Protein AF-A0A1F6RBP4-F1 (afdb_monomer)

Radius of gyration: 19.05 Å; Cα contacts (8 Å, |Δi|>4): 32; chains: 1; bounding box: 45×15×52 Å

Nearest PDB structures (foldseek):
  6dkm-assembly2_D  TM=9.066E-01  e=3.978E-01  synthetic construct
  5ofa-assembly1_B  TM=8.206E-01  e=9.011E+00  Homo sapiens
  6z6f-assembly1_C  TM=7.547E-01  e=9.011E+00  Saccharomyces cerevisiae S288C
  8qhx-assembly1_D  TM=5.318E-01  e=6.050E+00  Synechocystis sp. PCC 6803

Foldseek 3Di:
DVVVVVVVVVVLVVVLVVLVVVLVVLVVLLVVLVVVLVVLVPDDDDPVSVVSNVVSVVVNVVSVVVNVVSVVVSVVSVVVVVD

pLDDT: mean 85.0, std 10.77, range [54.06, 95.25]

Solvent-accessible surface area (backbone atoms only — not comparable to full-atom values): 4577 Å² total; per-residue (Å²): 112,65,71,60,54,54,51,49,54,53,51,54,50,54,51,46,54,52,44,51,53,51,42,51,53,37,51,52,49,43,52,53,42,50,55,50,39,54,59,49,73,77,62,85,86,60,72,69,51,56,56,52,42,53,51,36,52,56,49,41,55,52,40,52,54,54,37,52,61,39,51,54,50,46,53,49,56,56,47,69,73,74,111

Structure (mmCIF, N/CA/C/O backbone):
data_AF-A0A1F6RBP4-F1
#
_entry.id   AF-A0A1F6RBP4-F1
#
loop_
_atom_site.group_PDB
_atom_site.id
_atom_site.type_symbol
_atom_site.label_atom_id
_atom_site.label_alt_id
_atom_site.label_comp_id
_atom_site.label_asym_id
_atom_site.label_entity_id
_atom_site.label_seq_id
_atom_site.pdbx_PDB_ins_code
_atom_site.Cartn_x
_atom_site.Cartn_y
_atom_site.Cartn_z
_atom_site.occupancy
_atom_site.B_iso_or_equiv
_atom_site.auth_seq_id
_atom_site.auth_comp_id
_atom_site.auth_asym_id
_atom_site.auth_atom_id
_atom_site.pdbx_PDB_model_num
ATOM 1 N N . MET A 1 1 ? -29.152 5.100 26.855 1.00 57.81 1 MET A N 1
ATOM 2 C CA . MET A 1 1 ? -27.774 5.517 26.507 1.00 57.81 1 MET A CA 1
ATOM 3 C C . MET A 1 1 ? -26.948 4.355 25.964 1.00 57.81 1 MET A C 1
ATOM 5 O O . MET A 1 1 ? -26.391 4.516 24.889 1.00 57.81 1 MET A O 1
ATOM 9 N N . GLU A 1 2 ? -26.934 3.184 26.612 1.00 60.09 2 GLU A N 1
ATOM 10 C CA . GLU A 1 2 ? -26.142 2.006 26.188 1.00 60.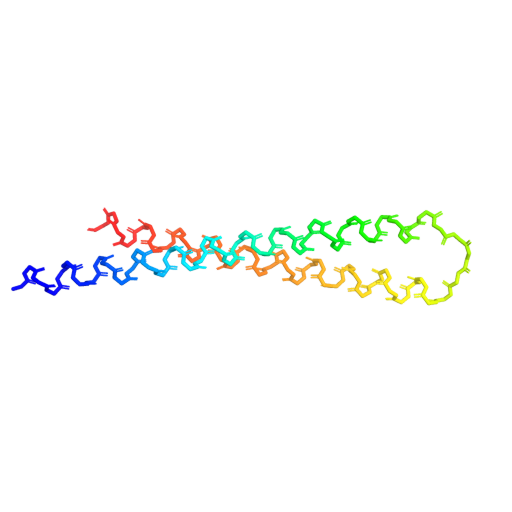09 2 GLU A CA 1
ATOM 11 C C . GLU A 1 2 ? -26.302 1.607 24.710 1.00 60.09 2 GLU A C 1
ATOM 13 O O . GLU A 1 2 ? -25.306 1.383 24.034 1.00 60.09 2 GLU A O 1
ATOM 18 N N . ILE A 1 3 ? -27.528 1.597 24.167 1.00 63.66 3 ILE A N 1
ATOM 19 C CA . ILE A 1 3 ? -27.777 1.253 22.751 1.00 63.66 3 ILE A CA 1
ATOM 20 C C . ILE A 1 3 ? -26.976 2.158 21.796 1.00 63.66 3 ILE A C 1
ATOM 22 O O . ILE A 1 3 ? -26.441 1.678 20.800 1.00 63.66 3 ILE A O 1
ATOM 26 N N . LEU A 1 4 ? -26.842 3.452 22.112 1.00 61.47 4 LEU A N 1
ATOM 27 C CA . LEU A 1 4 ? -26.086 4.400 21.288 1.00 61.47 4 LEU A CA 1
ATOM 28 C C . LEU A 1 4 ? -24.575 4.119 21.350 1.00 61.47 4 LEU A C 1
ATOM 30 O O . LEU A 1 4 ? -23.890 4.202 20.335 1.00 61.47 4 LEU A O 1
ATOM 34 N N . PHE A 1 5 ? -24.073 3.741 22.528 1.00 64.69 5 PHE A N 1
ATOM 35 C CA . PHE A 1 5 ? -22.675 3.367 22.749 1.00 64.69 5 PHE A CA 1
ATOM 36 C C . PHE A 1 5 ? -22.308 2.069 22.006 1.00 64.69 5 PHE A C 1
ATOM 38 O O . PHE A 1 5 ? -21.298 2.022 21.305 1.00 64.69 5 PHE A O 1
ATOM 45 N N . ILE A 1 6 ? -23.173 1.051 22.075 1.00 68.50 6 ILE A N 1
ATOM 46 C CA . ILE A 1 6 ? -23.012 -0.229 21.364 1.00 68.50 6 ILE A CA 1
ATOM 47 C C . ILE A 1 6 ? -23.040 -0.017 19.842 1.00 68.50 6 ILE A C 1
ATOM 49 O O . ILE A 1 6 ? -22.191 -0.552 19.125 1.00 68.50 6 ILE A O 1
ATOM 53 N N . LEU A 1 7 ? -23.974 0.801 19.339 1.00 63.25 7 LEU A N 1
ATOM 54 C CA . LEU A 1 7 ? -24.026 1.164 17.920 1.00 63.25 7 LEU A CA 1
ATOM 55 C C . LEU A 1 7 ? -22.740 1.872 17.477 1.00 63.25 7 LEU A C 1
ATOM 57 O O . LEU A 1 7 ? -22.184 1.504 16.441 1.00 63.25 7 LEU A O 1
ATOM 61 N N . ASN A 1 8 ? -22.224 2.811 18.276 1.00 73.00 8 ASN A N 1
ATOM 62 C CA . ASN A 1 8 ? -20.992 3.530 17.958 1.00 73.00 8 ASN A CA 1
ATOM 63 C C . ASN A 1 8 ? -19.773 2.588 17.906 1.00 73.00 8 ASN A C 1
ATOM 65 O O . ASN A 1 8 ? -19.056 2.574 16.907 1.00 73.00 8 ASN A O 1
ATOM 69 N N . GLN A 1 9 ? -19.594 1.706 18.900 1.00 76.69 9 GLN A N 1
ATOM 70 C CA . GLN A 1 9 ? -18.538 0.681 18.860 1.00 76.69 9 GLN A CA 1
ATOM 71 C C . GLN A 1 9 ? -18.651 -0.233 17.628 1.00 76.69 9 GLN A C 1
ATOM 73 O O . GLN A 1 9 ? -17.639 -0.563 17.006 1.00 76.69 9 GLN A O 1
ATOM 78 N N . SER A 1 10 ? -19.870 -0.625 17.238 1.00 79.25 10 SER A N 1
ATOM 79 C CA . SER A 1 10 ? -20.085 -1.464 16.051 1.00 79.25 10 SER A CA 1
ATOM 80 C C . SER A 1 10 ? -19.706 -0.752 14.742 1.00 79.25 10 SER A C 1
ATOM 82 O O . SER A 1 10 ? -19.152 -1.383 13.838 1.00 79.25 10 SER A O 1
ATOM 84 N N . ALA A 1 11 ? -19.942 0.562 14.658 1.00 79.88 11 ALA A N 1
ATOM 85 C CA . ALA A 1 11 ? -19.579 1.383 13.508 1.00 79.88 11 ALA A CA 1
ATOM 86 C C . ALA A 1 11 ? -18.056 1.553 13.400 1.00 79.88 11 ALA A C 1
ATOM 88 O O . ALA A 1 11 ? -17.490 1.254 12.347 1.00 79.88 11 ALA A O 1
ATOM 89 N N . VAL A 1 12 ? -17.387 1.924 14.499 1.00 81.56 12 VAL A N 1
ATOM 90 C CA . VAL A 1 12 ? -15.921 2.084 14.538 1.00 81.56 12 VAL A CA 1
ATOM 91 C C . VAL A 1 12 ? -15.215 0.766 14.211 1.00 81.56 12 VAL A C 1
ATOM 93 O O . VAL A 1 12 ? -14.286 0.749 13.405 1.00 81.56 12 VAL A O 1
ATOM 96 N N . LYS A 1 13 ? -15.690 -0.368 14.748 1.00 84.56 13 LYS A N 1
ATOM 97 C CA . LYS A 1 13 ? -15.136 -1.689 14.412 1.00 84.56 13 LYS A CA 1
ATOM 98 C C . LYS A 1 13 ? -15.233 -1.986 12.910 1.00 84.56 13 LYS A C 1
ATOM 100 O O . LYS A 1 13 ? -14.244 -2.393 12.307 1.00 84.56 13 LYS A O 1
ATOM 105 N N . LYS A 1 14 ? -16.390 -1.724 12.294 1.00 87.81 14 LYS A N 1
ATOM 106 C CA . LYS A 1 14 ? -16.597 -1.909 10.848 1.00 87.81 14 LYS A CA 1
ATOM 107 C C . LYS A 1 14 ? -15.694 -0.995 10.008 1.00 87.81 14 LYS A C 1
ATOM 109 O O . LYS A 1 14 ? -15.259 -1.391 8.927 1.00 87.81 14 LYS A O 1
A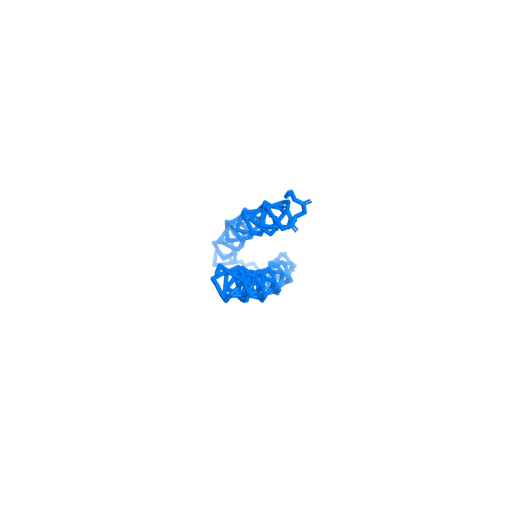TOM 114 N N . GLU A 1 15 ? -15.397 0.213 10.484 1.00 87.69 15 GLU A N 1
ATOM 115 C CA . GLU A 1 15 ? -14.449 1.113 9.822 1.00 87.69 15 GLU A CA 1
ATOM 116 C C . GLU A 1 15 ? -12.998 0.618 9.939 1.00 87.69 15 GLU A C 1
ATOM 118 O O . GLU A 1 15 ? -12.282 0.604 8.936 1.00 87.69 15 GLU A O 1
ATOM 123 N N . ILE A 1 16 ? -12.591 0.101 11.103 1.00 87.25 16 ILE A N 1
ATOM 124 C CA . ILE A 1 16 ? -11.288 -0.559 11.287 1.00 87.25 16 ILE A CA 1
ATOM 125 C C . ILE A 1 16 ? -11.155 -1.779 10.361 1.00 87.25 16 ILE A C 1
ATOM 127 O O . ILE A 1 16 ? -10.147 -1.894 9.663 1.00 87.25 16 ILE A O 1
ATOM 131 N N . ASP A 1 17 ? -12.170 -2.645 10.274 1.00 90.06 17 ASP A N 1
ATOM 132 C CA . ASP A 1 17 ? -12.167 -3.811 9.374 1.00 90.06 17 ASP A CA 1
ATOM 133 C C . ASP A 1 17 ? -12.017 -3.387 7.894 1.00 90.06 17 ASP A C 1
ATOM 135 O O . ASP A 1 17 ? -11.220 -3.958 7.140 1.00 90.06 17 ASP A O 1
ATOM 139 N N . ASN A 1 18 ? -12.711 -2.321 7.475 1.00 93.00 18 ASN A N 1
ATOM 140 C CA . ASN A 1 18 ? -12.559 -1.730 6.139 1.00 93.00 18 ASN A CA 1
ATOM 141 C C . ASN A 1 18 ? -11.143 -1.177 5.895 1.00 93.00 18 ASN A C 1
ATOM 143 O O . ASN A 1 18 ? -10.587 -1.356 4.806 1.00 93.00 18 ASN A O 1
ATOM 147 N N . LEU A 1 19 ? -10.542 -0.514 6.886 1.00 91.50 19 LEU A N 1
ATOM 148 C CA . LEU A 1 19 ? -9.178 0.008 6.793 1.00 91.50 19 LEU A CA 1
ATOM 149 C C . LEU A 1 19 ? -8.134 -1.118 6.756 1.00 91.50 19 LEU A C 1
ATOM 151 O O . LEU A 1 19 ? -7.182 -1.019 5.984 1.00 91.50 19 LEU A O 1
ATOM 155 N N . ILE A 1 20 ? -8.326 -2.214 7.495 1.00 91.88 20 ILE A N 1
ATOM 156 C CA . ILE A 1 20 ? -7.465 -3.408 7.435 1.00 91.88 20 ILE A CA 1
ATOM 157 C C . ILE A 1 20 ? -7.517 -4.043 6.039 1.00 91.88 20 ILE A C 1
ATOM 159 O O . ILE A 1 20 ? -6.467 -4.331 5.458 1.00 91.88 20 ILE A O 1
ATOM 163 N N . ASN A 1 21 ? -8.710 -4.187 5.452 1.00 94.38 21 ASN A N 1
ATOM 164 C CA . ASN A 1 21 ? -8.864 -4.659 4.072 1.00 94.38 21 ASN A CA 1
ATOM 165 C C . ASN A 1 21 ? -8.166 -3.721 3.073 1.00 94.38 21 ASN A C 1
ATOM 167 O O . ASN A 1 21 ? -7.437 -4.174 2.188 1.00 94.38 21 ASN A O 1
ATOM 171 N N . LYS A 1 22 ? -8.307 -2.401 3.250 1.00 93.50 22 LYS A N 1
ATOM 172 C CA . LYS A 1 22 ? -7.609 -1.403 2.429 1.00 93.50 22 LYS A CA 1
ATOM 173 C C . LYS A 1 22 ? -6.084 -1.500 2.570 1.00 93.50 22 LYS A C 1
ATOM 175 O O . LYS A 1 22 ? -5.393 -1.448 1.557 1.00 93.50 22 LYS A O 1
ATOM 180 N N . ARG A 1 23 ? -5.561 -1.692 3.788 1.00 93.88 23 ARG A N 1
ATOM 181 C CA . ARG A 1 23 ? -4.130 -1.917 4.069 1.00 93.88 23 ARG A CA 1
ATOM 182 C C . ARG A 1 23 ? -3.612 -3.157 3.337 1.00 93.88 23 ARG A C 1
ATOM 184 O O . ARG A 1 23 ? -2.574 -3.085 2.689 1.00 93.88 23 ARG A O 1
ATOM 191 N N . SER A 1 24 ? -4.357 -4.263 3.401 1.00 94.56 24 SER A N 1
ATOM 192 C CA . SER A 1 24 ? -4.024 -5.515 2.707 1.00 94.56 24 SER A CA 1
ATOM 193 C C . SER A 1 24 ? -3.922 -5.310 1.191 1.00 94.56 24 SER A C 1
ATOM 195 O O . SER A 1 24 ? -2.891 -5.607 0.594 1.00 94.56 24 SER A O 1
ATOM 197 N N . ASN A 1 25 ? -4.931 -4.676 0.583 1.00 94.50 25 ASN A N 1
ATOM 198 C CA . ASN A 1 25 ? -4.942 -4.389 -0.854 1.00 94.50 25 ASN A CA 1
ATOM 199 C C . ASN A 1 25 ? -3.783 -3.468 -1.283 1.00 94.50 25 ASN A C 1
ATOM 201 O O . ASN A 1 25 ? -3.179 -3.683 -2.333 1.00 94.50 25 ASN A O 1
ATOM 205 N N . LEU A 1 26 ? -3.444 -2.460 -0.470 1.00 93.19 26 LEU A N 1
ATOM 206 C CA . LEU A 1 26 ? -2.302 -1.573 -0.720 1.00 93.19 26 LEU A CA 1
ATOM 207 C C . LEU A 1 26 ? -0.966 -2.329 -0.658 1.00 93.19 26 LEU A C 1
ATOM 209 O O . LEU A 1 26 ? -0.138 -2.154 -1.549 1.00 93.19 26 LEU A O 1
ATOM 213 N N . LEU A 1 27 ? -0.776 -3.213 0.329 1.00 93.88 27 LEU A N 1
ATOM 214 C CA . LEU A 1 27 ? 0.396 -4.095 0.408 1.00 93.88 27 LEU A CA 1
ATOM 215 C C . LEU A 1 27 ? 0.499 -5.022 -0.811 1.00 93.88 27 LEU A C 1
ATOM 217 O O . LEU A 1 27 ? 1.576 -5.146 -1.392 1.00 93.88 27 LEU A O 1
ATOM 221 N N . THR A 1 28 ? -0.611 -5.624 -1.249 1.00 95.12 28 THR A N 1
ATOM 222 C CA . THR A 1 28 ? -0.640 -6.455 -2.462 1.00 95.12 28 THR A CA 1
ATOM 223 C C . THR A 1 28 ? -0.215 -5.659 -3.699 1.00 95.12 28 THR A C 1
ATOM 225 O O . THR A 1 28 ? 0.623 -6.133 -4.465 1.00 95.12 28 THR A O 1
ATOM 228 N N . LEU A 1 29 ? -0.720 -4.433 -3.875 1.00 93.38 29 LEU A N 1
ATOM 229 C CA . LEU A 1 29 ? -0.325 -3.557 -4.985 1.00 93.38 29 LEU A CA 1
ATOM 230 C C . LEU A 1 29 ? 1.161 -3.178 -4.927 1.00 93.38 29 LEU A C 1
ATOM 232 O O . LEU A 1 29 ? 1.837 -3.236 -5.951 1.00 93.38 29 LEU A O 1
ATOM 236 N N . ILE A 1 30 ? 1.689 -2.854 -3.742 1.00 94.06 30 ILE A N 1
ATOM 237 C CA . ILE A 1 30 ? 3.118 -2.568 -3.522 1.00 94.06 30 ILE A CA 1
ATOM 238 C C . ILE A 1 30 ? 3.983 -3.765 -3.949 1.00 94.06 30 ILE A C 1
ATOM 240 O O . ILE A 1 30 ? 4.952 -3.581 -4.686 1.00 94.06 30 ILE A O 1
ATOM 244 N N . ILE A 1 31 ? 3.612 -4.990 -3.558 1.00 94.19 31 ILE A N 1
ATOM 245 C CA . ILE A 1 31 ? 4.334 -6.220 -3.928 1.00 94.19 31 ILE A CA 1
ATOM 246 C C . ILE A 1 31 ? 4.279 -6.464 -5.444 1.00 94.19 31 ILE A C 1
ATOM 248 O O . ILE A 1 31 ? 5.317 -6.706 -6.060 1.00 94.19 31 ILE A O 1
ATOM 252 N N . VAL A 1 32 ? 3.096 -6.362 -6.061 1.00 94.44 32 VAL A N 1
ATOM 253 C CA . VAL A 1 32 ? 2.910 -6.583 -7.508 1.00 94.44 32 VAL A CA 1
ATOM 254 C C . VAL A 1 32 ? 3.693 -5.561 -8.336 1.00 94.44 32 VAL A C 1
ATOM 256 O O . VAL A 1 32 ? 4.395 -5.936 -9.275 1.00 94.44 32 VAL A O 1
ATOM 259 N N . ILE A 1 33 ? 3.629 -4.278 -7.971 1.00 93.00 33 ILE A N 1
ATOM 260 C CA . ILE A 1 33 ? 4.350 -3.200 -8.663 1.00 93.00 33 ILE A CA 1
ATOM 261 C C . ILE A 1 33 ? 5.862 -3.339 -8.453 1.00 93.00 33 ILE A C 1
ATOM 263 O O . ILE A 1 33 ? 6.625 -3.201 -9.408 1.00 93.00 33 ILE 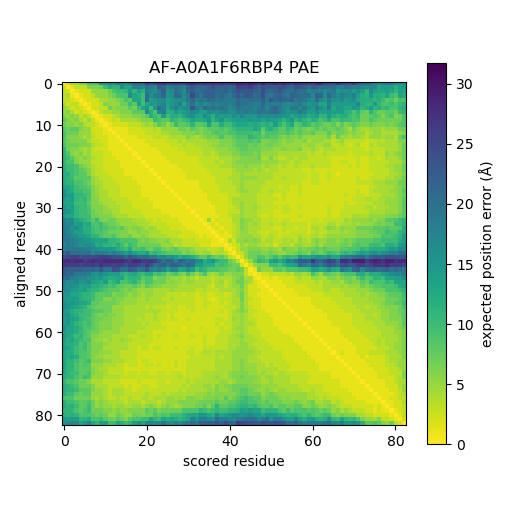A O 1
ATOM 267 N N . GLY A 1 34 ? 6.305 -3.666 -7.235 1.00 90.62 34 GLY A N 1
ATOM 268 C CA . GLY A 1 34 ? 7.712 -3.930 -6.932 1.00 90.62 34 GLY A CA 1
ATOM 269 C C . GLY A 1 34 ? 8.276 -5.080 -7.771 1.00 90.62 34 GLY A C 1
ATOM 270 O O . GLY A 1 34 ? 9.260 -4.894 -8.4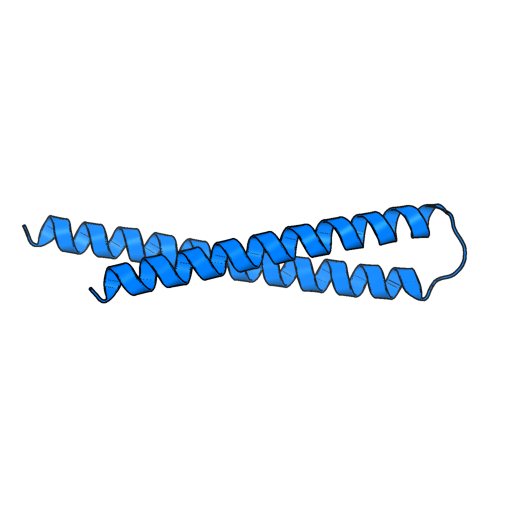84 1.00 90.62 34 GLY A O 1
ATOM 271 N N . GLY A 1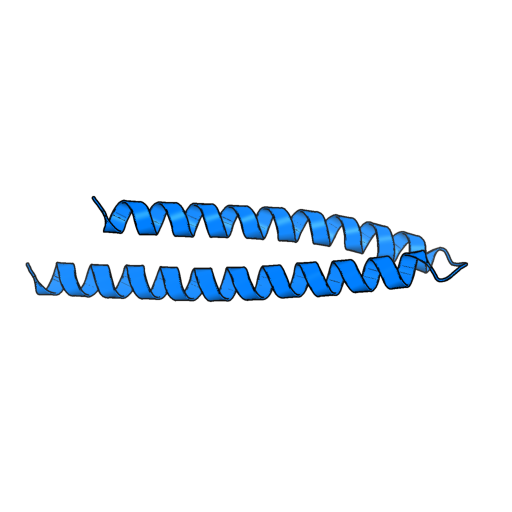 35 ? 7.612 -6.240 -7.758 1.00 90.44 35 GLY A N 1
ATOM 272 C CA . GLY A 1 35 ? 8.007 -7.408 -8.552 1.00 90.44 35 GLY A CA 1
ATOM 273 C C . GLY A 1 35 ? 8.003 -7.137 -10.059 1.00 90.44 35 GLY A C 1
ATOM 274 O O . GLY A 1 35 ? 8.965 -7.478 -10.748 1.00 90.44 35 GLY A O 1
ATOM 275 N N . GLY A 1 36 ? 6.975 -6.448 -10.567 1.00 88.44 36 GLY A N 1
ATOM 276 C CA . GLY A 1 36 ? 6.900 -6.028 -11.969 1.00 88.44 36 GLY A CA 1
ATOM 277 C C . GLY A 1 36 ? 8.055 -5.108 -12.381 1.00 88.44 36 GLY A C 1
ATOM 278 O O . GLY A 1 36 ? 8.697 -5.349 -13.401 1.00 88.44 36 GLY A O 1
ATOM 279 N N . ASN A 1 37 ? 8.386 -4.102 -11.565 1.00 89.44 37 ASN A N 1
ATOM 280 C CA . ASN A 1 37 ? 9.499 -3.183 -11.834 1.00 89.44 37 ASN A CA 1
ATOM 281 C C . ASN A 1 37 ? 10.870 -3.867 -11.782 1.00 89.44 37 ASN A C 1
ATOM 283 O O . ASN A 1 37 ? 11.743 -3.533 -12.583 1.00 89.44 37 ASN A O 1
ATOM 287 N N . ILE A 1 38 ? 11.060 -4.838 -10.883 1.00 87.94 38 ILE A N 1
ATOM 288 C CA . ILE A 1 38 ? 12.273 -5.668 -10.846 1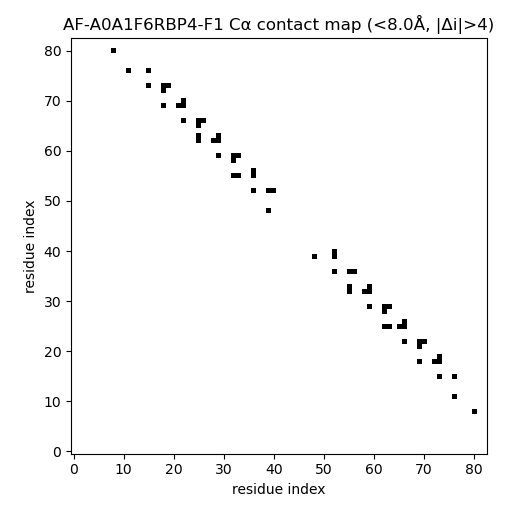.00 87.94 38 ILE A CA 1
ATOM 289 C C . ILE A 1 38 ? 12.376 -6.502 -12.133 1.00 87.94 38 ILE A C 1
ATOM 291 O O . ILE A 1 38 ? 13.432 -6.532 -12.761 1.00 87.94 38 ILE A O 1
ATOM 295 N N . GLY A 1 39 ? 11.273 -7.111 -12.583 1.00 85.25 39 GLY A N 1
ATOM 296 C CA . GLY A 1 39 ? 11.219 -7.835 -13.858 1.00 85.25 39 GLY A CA 1
ATOM 297 C C . GLY A 1 39 ? 11.527 -6.949 -15.072 1.00 85.25 39 GLY A C 1
ATOM 298 O O . GLY A 1 39 ? 12.239 -7.375 -15.981 1.00 85.25 39 GLY A O 1
ATOM 299 N N . LEU A 1 40 ? 11.060 -5.695 -15.065 1.00 84.31 40 LEU A N 1
ATOM 300 C CA . LEU A 1 40 ? 11.438 -4.702 -16.071 1.00 84.31 40 LEU A CA 1
ATOM 301 C C . LEU A 1 40 ? 12.948 -4.421 -16.027 1.00 84.31 40 LEU A C 1
ATOM 303 O O . LEU A 1 40 ? 13.589 -4.485 -17.073 1.00 84.31 40 LEU A O 1
ATOM 307 N N . PHE A 1 41 ? 13.526 -4.154 -14.850 1.00 78.56 41 PHE A N 1
ATOM 308 C CA . PHE A 1 41 ? 14.939 -3.775 -14.685 1.00 78.56 41 PHE A CA 1
ATOM 309 C C . PHE A 1 41 ? 15.925 -4.733 -15.379 1.00 78.56 41 PHE A C 1
ATOM 311 O O . PHE A 1 41 ? 16.866 -4.271 -16.024 1.00 78.56 41 PHE A O 1
ATOM 318 N N . PHE A 1 42 ? 15.686 -6.047 -15.314 1.00 77.88 42 PHE A N 1
ATOM 319 C CA . PHE A 1 42 ? 16.587 -7.056 -15.885 1.00 77.88 42 PHE A CA 1
ATOM 320 C C . PHE A 1 42 ? 16.494 -7.245 -17.412 1.00 77.88 42 PHE A C 1
ATOM 322 O O . PHE A 1 42 ? 17.372 -7.886 -17.987 1.00 77.88 42 PHE A O 1
ATOM 329 N N . ASN A 1 43 ? 15.471 -6.713 -18.091 1.00 70.00 43 ASN A N 1
ATOM 330 C CA . ASN A 1 43 ? 15.188 -7.056 -19.490 1.00 70.00 43 ASN A CA 1
ATOM 331 C C . ASN A 1 43 ? 15.501 -5.899 -20.463 1.00 70.00 43 ASN A C 1
ATOM 333 O O . ASN A 1 43 ? 14.698 -4.981 -20.631 1.00 70.00 43 ASN A O 1
ATOM 337 N N . LEU A 1 44 ? 16.679 -5.934 -21.099 1.00 58.91 44 LEU A N 1
ATOM 338 C CA . LEU A 1 44 ? 17.245 -4.927 -22.022 1.00 58.91 44 LEU A CA 1
ATOM 339 C C . LEU A 1 44 ? 16.840 -5.196 -23.498 1.00 58.91 44 LEU A C 1
ATOM 341 O O . LEU A 1 44 ? 16.806 -6.348 -23.898 1.00 58.91 44 LEU A O 1
ATOM 345 N N . THR A 1 45 ? 16.553 -4.226 -24.386 1.00 64.50 45 THR A N 1
ATOM 346 C CA . THR A 1 45 ? 16.576 -2.742 -24.360 1.00 64.50 45 THR A CA 1
ATOM 347 C C . THR A 1 45 ? 15.266 -2.157 -24.949 1.00 64.50 45 THR A C 1
ATOM 349 O O . THR A 1 45 ? 14.740 -2.691 -25.914 1.00 64.50 45 THR A O 1
ATOM 352 N N . SER A 1 46 ? 14.699 -1.075 -24.378 1.00 79.00 46 SER A N 1
ATOM 353 C CA . SER A 1 46 ? 13.565 -0.325 -24.972 1.00 79.00 46 SER A CA 1
ATOM 354 C C . SER A 1 46 ? 13.254 0.965 -24.194 1.00 79.00 46 SER A C 1
ATOM 356 O O . SER A 1 46 ? 13.319 0.975 -22.963 1.00 79.00 46 SER A O 1
ATOM 358 N N . VAL A 1 47 ? 12.847 2.030 -24.896 1.00 80.31 47 VAL A N 1
ATOM 359 C CA . VAL A 1 47 ? 12.337 3.285 -24.299 1.00 80.31 47 VAL A CA 1
ATOM 360 C C . VAL A 1 47 ? 11.022 3.049 -23.541 1.00 80.31 47 VAL A C 1
ATOM 362 O O . VAL A 1 47 ? 10.809 3.637 -22.483 1.00 80.31 47 VAL A O 1
ATOM 365 N N . LEU A 1 48 ? 10.185 2.118 -24.018 1.00 81.62 48 LEU A N 1
ATOM 366 C CA . LEU A 1 48 ? 8.923 1.738 -23.371 1.00 81.62 48 LEU A CA 1
ATOM 367 C C . LEU A 1 48 ? 9.148 1.139 -21.971 1.00 81.62 48 LEU A C 1
ATOM 369 O O . LEU A 1 48 ? 8.336 1.330 -21.072 1.00 81.62 48 LEU A O 1
ATOM 373 N N . ARG A 1 49 ? 10.277 0.449 -21.751 1.00 82.56 49 ARG A N 1
ATOM 374 C CA . ARG A 1 49 ? 10.643 -0.041 -20.414 1.00 82.56 49 ARG A CA 1
ATOM 375 C C . ARG A 1 49 ? 10.936 1.118 -19.465 1.00 82.56 49 ARG A C 1
ATOM 377 O O . ARG A 1 49 ? 10.494 1.076 -18.325 1.00 82.56 49 ARG A O 1
ATOM 384 N N . LEU A 1 50 ? 11.693 2.123 -19.912 1.00 84.94 50 LEU A N 1
ATOM 385 C CA . LEU A 1 50 ? 12.074 3.268 -19.077 1.00 84.94 50 LEU A CA 1
ATOM 386 C C . LEU A 1 50 ? 10.838 4.037 -18.597 1.00 84.94 50 LEU A C 1
ATOM 388 O O . LEU A 1 50 ? 10.728 4.312 -17.404 1.00 84.94 50 LEU A O 1
ATOM 392 N N . SER A 1 51 ? 9.876 4.314 -19.483 1.00 87.31 51 SER A N 1
ATOM 393 C CA . SER A 1 51 ? 8.624 4.972 -19.090 1.00 87.31 51 SER A CA 1
ATOM 394 C C . SER A 1 51 ? 7.790 4.119 -18.127 1.00 87.31 51 SER A C 1
ATOM 396 O O . SER A 1 51 ? 7.341 4.635 -17.102 1.00 87.31 51 SER A O 1
ATOM 398 N N . LEU A 1 52 ? 7.628 2.816 -18.392 1.00 89.19 52 LEU A N 1
ATOM 399 C CA . LEU A 1 52 ? 6.918 1.897 -17.492 1.00 89.19 52 LEU A CA 1
ATOM 400 C C . LEU A 1 52 ? 7.595 1.775 -16.118 1.00 89.19 52 LEU A C 1
ATOM 402 O O . LEU A 1 52 ? 6.906 1.804 -15.104 1.00 89.19 52 LEU A O 1
ATOM 406 N N . PHE A 1 53 ? 8.927 1.714 -16.067 1.00 89.81 53 PHE A N 1
ATOM 407 C CA . PHE A 1 53 ? 9.702 1.626 -14.827 1.00 89.81 53 PHE A CA 1
ATOM 408 C C . PHE A 1 53 ? 9.552 2.888 -13.964 1.00 89.81 53 PHE A C 1
ATOM 410 O O . PHE A 1 53 ? 9.246 2.790 -12.776 1.00 89.81 53 PHE A O 1
ATOM 417 N N . PHE A 1 54 ? 9.681 4.085 -14.552 1.00 90.69 54 PHE A N 1
ATOM 418 C CA . PHE A 1 54 ? 9.444 5.334 -13.816 1.00 90.69 54 PHE A CA 1
ATOM 419 C C . PHE A 1 54 ? 7.980 5.482 -13.379 1.00 90.69 54 PHE A C 1
ATOM 421 O O . PHE A 1 54 ? 7.724 5.891 -12.247 1.00 90.69 54 PHE A O 1
ATOM 428 N N . THR A 1 55 ? 7.023 5.081 -14.221 1.00 92.00 55 THR A N 1
ATOM 429 C CA . THR A 1 55 ? 5.595 5.035 -13.854 1.00 92.00 55 THR A CA 1
ATOM 430 C C . THR A 1 55 ? 5.369 4.103 -12.662 1.00 92.00 55 THR A C 1
ATOM 432 O O . THR A 1 55 ? 4.690 4.470 -11.705 1.00 92.00 55 THR A O 1
ATOM 435 N N . GLY A 1 56 ? 5.998 2.927 -12.672 1.00 92.69 56 GLY A N 1
ATOM 436 C CA . GLY A 1 56 ? 5.959 1.974 -11.573 1.00 92.69 56 GLY A CA 1
ATOM 437 C C . GLY A 1 56 ? 6.566 2.514 -10.277 1.00 92.69 56 GLY A C 1
ATOM 438 O O . GLY A 1 56 ? 5.976 2.304 -9.222 1.00 92.69 56 GLY A O 1
ATOM 439 N N . ILE A 1 57 ? 7.686 3.245 -10.329 1.00 93.25 57 ILE A N 1
ATOM 440 C CA . ILE A 1 57 ? 8.266 3.916 -9.149 1.00 93.25 57 ILE A CA 1
ATOM 441 C C . ILE A 1 57 ? 7.305 4.975 -8.591 1.00 93.25 57 ILE A C 1
ATOM 443 O O . ILE A 1 57 ? 7.073 5.014 -7.382 1.00 93.25 57 ILE A O 1
ATOM 447 N N . ILE A 1 58 ? 6.713 5.811 -9.451 1.00 95.25 58 ILE A N 1
ATOM 448 C CA . ILE A 1 58 ? 5.758 6.852 -9.036 1.00 95.25 58 ILE A CA 1
ATOM 449 C C . ILE A 1 58 ? 4.544 6.219 -8.340 1.00 95.25 58 ILE A C 1
ATOM 451 O O . ILE A 1 58 ? 4.165 6.647 -7.248 1.00 95.25 58 ILE A O 1
ATOM 455 N N . LEU A 1 59 ? 3.974 5.163 -8.930 1.00 94.00 59 LEU A N 1
ATOM 456 C CA . LEU A 1 59 ? 2.866 4.411 -8.337 1.00 94.00 59 LEU A CA 1
ATOM 457 C C . LEU A 1 59 ? 3.266 3.766 -7.003 1.00 94.00 59 LEU A C 1
ATOM 459 O O . LEU A 1 59 ? 2.522 3.874 -6.033 1.00 94.00 59 LEU A O 1
ATOM 463 N N . PHE A 1 60 ? 4.448 3.152 -6.919 1.00 93.50 60 PHE A N 1
ATOM 464 C CA . PHE A 1 60 ? 4.958 2.526 -5.696 1.00 93.50 60 PHE A CA 1
ATOM 465 C C . PHE A 1 60 ? 5.066 3.528 -4.533 1.00 93.50 60 PHE A C 1
ATOM 467 O O . PHE A 1 60 ? 4.570 3.263 -3.438 1.00 93.50 60 PHE A O 1
ATOM 474 N N . VAL A 1 61 ? 5.625 4.720 -4.780 1.00 94.62 61 VAL A N 1
ATOM 475 C CA . VAL A 1 61 ? 5.697 5.806 -3.782 1.00 94.62 61 VAL A CA 1
ATOM 476 C C . VAL A 1 61 ? 4.302 6.309 -3.392 1.00 94.62 61 VAL A C 1
ATOM 478 O O . VAL A 1 61 ? 4.053 6.587 -2.216 1.00 94.62 61 VAL A O 1
ATOM 481 N N . PHE A 1 62 ? 3.373 6.407 -4.346 1.00 94.69 62 PHE A N 1
ATOM 482 C CA . PHE A 1 62 ? 1.994 6.815 -4.069 1.00 94.69 62 PHE A CA 1
ATOM 483 C C . PHE A 1 62 ? 1.255 5.794 -3.188 1.00 94.69 62 PHE A C 1
ATOM 485 O O . PHE A 1 62 ? 0.619 6.177 -2.204 1.00 94.69 62 PHE A O 1
ATOM 492 N N . PHE A 1 63 ? 1.389 4.495 -3.475 1.00 91.94 63 PHE A N 1
ATOM 493 C CA . PHE A 1 63 ? 0.783 3.436 -2.665 1.00 91.94 63 PHE A CA 1
ATOM 494 C C . PHE A 1 63 ? 1.426 3.304 -1.279 1.00 91.94 63 PHE A C 1
ATOM 496 O O . PHE A 1 63 ? 0.692 3.092 -0.316 1.00 91.94 63 PHE A O 1
ATOM 503 N N . LEU A 1 64 ? 2.740 3.523 -1.135 1.00 93.44 64 LEU A N 1
ATOM 504 C CA . LEU A 1 64 ? 3.397 3.608 0.178 1.00 93.44 64 LEU A CA 1
ATOM 505 C C . LEU A 1 64 ? 2.831 4.746 1.040 1.00 93.44 64 LEU A C 1
ATOM 507 O O . LEU A 1 64 ? 2.492 4.523 2.199 1.00 93.44 64 LEU A O 1
ATOM 511 N N . LYS A 1 65 ? 2.654 5.951 0.478 1.00 94.88 65 LYS A N 1
ATOM 512 C CA . LYS A 1 65 ? 1.980 7.055 1.190 1.00 94.88 65 LYS A CA 1
ATOM 513 C C . LYS A 1 65 ? 0.534 6.701 1.547 1.00 94.88 65 LYS A C 1
ATOM 515 O O . LYS A 1 65 ? 0.080 6.987 2.650 1.00 94.88 65 LYS A O 1
ATOM 520 N N . GLY A 1 66 ? -0.180 6.040 0.634 1.00 92.81 66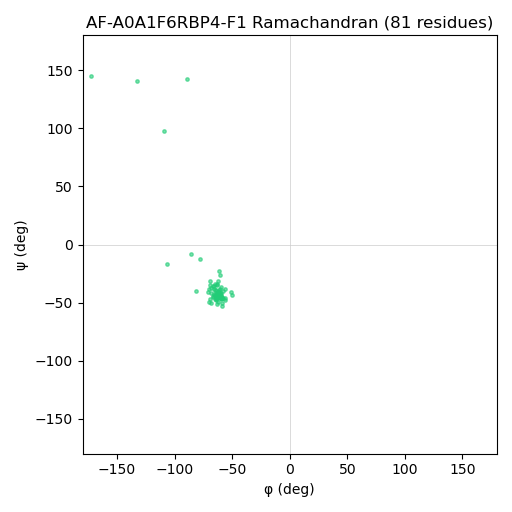 GLY A N 1
ATOM 521 C CA . GLY A 1 66 ? -1.525 5.526 0.890 1.00 92.81 66 GLY A CA 1
ATOM 522 C C . GLY A 1 66 ? -1.584 4.519 2.043 1.00 92.81 66 GLY A C 1
ATOM 523 O O . GLY A 1 66 ? -2.555 4.533 2.796 1.00 92.81 66 GLY A O 1
ATOM 524 N N . LEU A 1 67 ? -0.556 3.676 2.194 1.00 93.88 67 LEU A N 1
ATOM 525 C CA . LEU A 1 67 ? -0.438 2.689 3.266 1.00 93.88 67 LEU A CA 1
ATOM 526 C C . LEU A 1 67 ? -0.234 3.365 4.627 1.00 93.88 67 LEU A C 1
ATOM 528 O O . LEU A 1 67 ? -1.008 3.101 5.544 1.00 93.88 67 LEU A O 1
ATOM 532 N N . LEU A 1 68 ? 0.728 4.291 4.726 1.00 93.62 68 LEU A N 1
ATOM 533 C CA . LEU A 1 68 ? 1.000 5.058 5.950 1.00 93.62 68 LEU A CA 1
ATOM 534 C C . LEU A 1 68 ? -0.253 5.801 6.441 1.00 93.62 68 LEU A C 1
ATOM 536 O O . LEU A 1 68 ? -0.654 5.641 7.590 1.00 93.62 68 LEU A O 1
ATOM 540 N N . ASN A 1 69 ? -0.956 6.497 5.541 1.00 94.12 69 ASN A N 1
ATOM 541 C CA . ASN A 1 69 ? -2.207 7.194 5.862 1.00 94.12 69 ASN A CA 1
ATOM 542 C C . ASN A 1 69 ? -3.325 6.253 6.363 1.00 94.12 69 ASN A C 1
ATOM 544 O O . ASN A 1 69 ? -4.254 6.696 7.040 1.00 94.12 69 ASN A O 1
ATOM 548 N N . VAL A 1 70 ? -3.304 4.969 5.985 1.00 92.69 70 VAL A N 1
ATOM 549 C CA . VAL A 1 70 ? -4.259 3.964 6.480 1.00 92.69 70 VAL A CA 1
ATOM 550 C C . VAL A 1 70 ? -3.839 3.447 7.855 1.00 92.69 70 VAL A C 1
ATOM 552 O O . VAL A 1 70 ? -4.701 3.294 8.716 1.00 92.69 70 VAL A O 1
ATOM 555 N N . GLU A 1 71 ? -2.545 3.232 8.096 1.00 90.88 71 GLU A N 1
ATOM 556 C CA . GLU A 1 71 ? -2.039 2.832 9.415 1.00 90.88 71 GLU A CA 1
ATOM 557 C C . GLU A 1 71 ? -2.234 3.926 10.469 1.00 90.88 71 GLU A C 1
ATOM 559 O O . GLU A 1 71 ? -2.717 3.628 11.559 1.00 90.88 71 GLU A O 1
ATOM 564 N N . GLU A 1 72 ? -1.973 5.193 10.137 1.00 92.69 72 GLU A N 1
ATOM 565 C CA . GLU A 1 72 ? -2.268 6.335 11.014 1.00 92.69 72 GLU A CA 1
ATOM 566 C C . GLU A 1 72 ? -3.750 6.379 11.411 1.00 92.69 72 GLU A C 1
ATOM 568 O O . GLU A 1 72 ? -4.068 6.495 12.594 1.00 92.69 72 GLU A O 1
ATOM 573 N N . LYS A 1 73 ? -4.669 6.199 10.451 1.00 90.25 73 LYS A N 1
ATOM 574 C CA . LYS A 1 73 ? -6.114 6.154 10.731 1.00 90.25 73 LYS A CA 1
ATOM 575 C C . LYS A 1 73 ? -6.521 4.974 11.610 1.00 90.25 73 LYS A C 1
ATOM 577 O O . LYS A 1 73 ? -7.326 5.159 12.516 1.00 90.25 73 LYS A O 1
ATOM 582 N N . ILE A 1 74 ? -5.967 3.783 11.374 1.00 88.12 74 ILE A N 1
ATOM 583 C CA . ILE A 1 74 ? -6.214 2.616 12.235 1.00 88.12 74 ILE A CA 1
ATOM 584 C C . ILE A 1 74 ? -5.722 2.902 13.661 1.00 88.12 74 ILE A C 1
ATOM 586 O O . ILE A 1 74 ? -6.444 2.639 14.619 1.00 88.12 74 ILE A O 1
ATOM 590 N N . ASN A 1 75 ? -4.529 3.481 13.812 1.00 87.62 75 ASN A N 1
ATOM 591 C CA . ASN A 1 75 ? -3.952 3.796 15.118 1.00 87.62 75 ASN A CA 1
ATOM 592 C C . ASN A 1 75 ? -4.757 4.865 15.876 1.00 87.62 75 ASN A C 1
ATOM 594 O O . ASN A 1 75 ? -4.938 4.730 17.085 1.00 87.62 75 ASN A O 1
ATOM 598 N N . LEU A 1 76 ? -5.280 5.882 15.180 1.00 89.19 76 LEU A N 1
ATOM 599 C CA . LEU A 1 76 ? -6.177 6.887 15.761 1.00 89.19 76 LEU A CA 1
ATOM 600 C C . LEU A 1 76 ? -7.489 6.257 16.255 1.00 89.19 76 LEU A C 1
ATOM 602 O O . LEU A 1 76 ? -7.809 6.395 17.431 1.00 89.19 76 LEU A O 1
ATOM 606 N N . LEU A 1 77 ? -8.183 5.474 15.421 1.00 84.25 77 LEU A N 1
ATOM 607 C CA . LEU A 1 77 ? -9.431 4.801 15.819 1.00 84.25 77 LEU A CA 1
ATOM 608 C C . LEU A 1 77 ? -9.221 3.786 16.961 1.00 84.25 77 LEU A C 1
ATOM 610 O O . LEU A 1 77 ? -10.074 3.636 17.831 1.00 84.25 77 LEU A O 1
ATOM 614 N N . ILE A 1 78 ? -8.072 3.100 17.004 1.00 82.88 78 ILE A N 1
ATOM 615 C CA . ILE A 1 78 ? -7.714 2.213 18.125 1.00 82.88 78 ILE A CA 1
ATOM 616 C C . ILE A 1 78 ? -7.423 3.009 19.406 1.00 82.88 78 ILE A C 1
ATOM 618 O O . ILE A 1 78 ? -7.675 2.496 20.497 1.00 82.88 78 ILE A O 1
ATOM 622 N N . LYS A 1 79 ? -6.899 4.238 19.305 1.00 83.94 79 LYS A N 1
ATOM 623 C CA . LYS A 1 79 ? -6.708 5.129 20.458 1.00 83.94 79 LYS A CA 1
ATOM 624 C C . LYS A 1 79 ? -8.055 5.617 20.996 1.00 83.94 79 LYS A C 1
ATOM 626 O O . LYS A 1 79 ? -8.294 5.482 22.188 1.00 83.94 79 LYS A O 1
ATOM 631 N N . GLU A 1 80 ? -8.945 6.072 20.116 1.00 77.69 80 GLU A N 1
ATOM 632 C CA . GLU A 1 80 ? -10.312 6.512 20.451 1.00 77.69 80 GLU A CA 1
ATOM 633 C C . GLU A 1 80 ? -11.188 5.401 21.061 1.00 77.69 80 GLU A C 1
ATOM 635 O O . GLU A 1 80 ? -12.142 5.695 21.768 1.00 77.69 80 GLU A O 1
ATOM 640 N N . LEU A 1 81 ? -10.870 4.122 20.820 1.00 73.81 81 LEU A N 1
ATOM 641 C CA . LEU A 1 81 ? -11.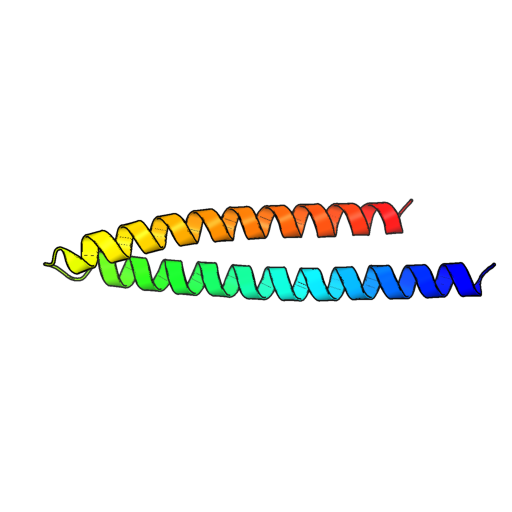526 2.973 21.467 1.00 73.81 81 LEU A CA 1
ATOM 642 C C . LEU A 1 81 ? -10.927 2.576 22.831 1.00 73.81 81 LEU A C 1
ATOM 644 O O . LEU A 1 81 ? -11.461 1.673 23.479 1.00 73.81 81 LEU A O 1
ATOM 648 N N . LYS A 1 82 ? -9.792 3.163 23.232 1.00 65.25 82 LYS A N 1
ATOM 649 C CA . LYS A 1 82 ? -9.092 2.872 24.498 1.00 65.25 82 LYS A CA 1
ATOM 650 C C . LYS A 1 82 ? -9.225 3.980 25.545 1.00 65.25 82 LYS A C 1
ATOM 652 O O . LYS A 1 82 ? -8.905 3.718 26.704 1.00 65.25 82 LYS A O 1
ATOM 657 N N . GLU A 1 83 ? -9.620 5.179 25.123 1.00 54.06 83 GLU A N 1
A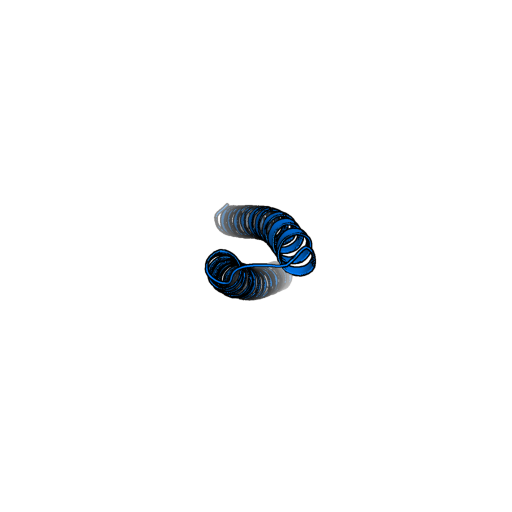TOM 658 C CA . GLU A 1 83 ? -9.943 6.340 25.967 1.00 54.06 83 GLU A CA 1
ATOM 659 C C . GLU A 1 83 ? -11.446 6.366 26.309 1.00 54.06 83 GLU A C 1
ATOM 661 O O . GLU A 1 83 ? -11.757 6.789 27.444 1.00 54.06 83 GLU A O 1
#

Sequence (83 aa):
MEILFILNQSAVKKEIDNLINKRSNLLTLIIVIGGGNIGLFFNLTSVLRLSLFFTGIILFVFFLKGLLNVEEKINLLIKELKE

Mean predicted aligned error: 6.72 Å

Secondary structure (DSSP, 8-state):
-HHHHHHHHHHHHHHHHHHHHHHHHHHHHHHHHHHHHHHHHTS---HHHHHHHHHHHHHHHHHHHHHHHHHHHHHHHHHHTT-